Protein AF-A0A924W7W8-F1 (afdb_monomer_lite)

Foldseek 3Di:
DVQLVCCQQVVDDDPPDPDNHHDPDDPPDPDHCNHPPADVVGPCPVVPDDDDDPVPD

Sequence (57 aa):
WMEREIFDMLGIRFRNHPDLRRILTWEDFPGHPLRKDYPLRGRGEREMYGIIDRTSA

Structure (mmCIF, N/CA/C/O backbone):
data_AF-A0A924W7W8-F1
#
_entry.id   AF-A0A924W7W8-F1
#
loop_
_atom_site.group_PDB
_atom_site.id
_atom_site.type_symbol
_atom_site.label_atom_id
_atom_site.label_alt_id
_atom_site.label_comp_id
_atom_site.label_asym_id
_atom_site.label_entity_id
_atom_site.label_seq_id
_atom_site.pdbx_PDB_ins_code
_atom_site.Cartn_x
_atom_site.Cartn_y
_atom_site.Cartn_z
_atom_site.occupancy
_atom_site.B_iso_or_equiv
_atom_site.auth_seq_id
_atom_site.auth_comp_id
_atom_site.auth_asym_id
_atom_site.auth_atom_id
_atom_site.pdbx_PDB_model_num
ATOM 1 N N . TRP A 1 1 ? -3.422 2.472 11.570 1.00 78.19 1 TRP A N 1
ATOM 2 C CA . TRP A 1 1 ? -2.283 2.896 10.717 1.00 78.19 1 TRP A CA 1
ATOM 3 C C . TRP A 1 1 ? -1.474 1.697 10.237 1.00 78.19 1 TRP A C 1
ATOM 5 O O . TRP A 1 1 ? -1.375 1.524 9.033 1.00 78.19 1 TRP A O 1
ATOM 15 N N . MET A 1 2 ? -1.016 0.815 11.137 1.00 85.62 2 MET A N 1
ATOM 16 C CA . MET A 1 2 ? -0.361 -0.456 10.769 1.00 85.62 2 MET A CA 1
ATOM 17 C C . MET A 1 2 ? -1.207 -1.330 9.828 1.00 85.62 2 MET A C 1
ATOM 19 O O . MET A 1 2 ? -0.694 -1.874 8.862 1.00 85.62 2 MET A O 1
ATOM 23 N N . GLU A 1 3 ? -2.524 -1.395 10.037 1.00 86.94 3 GLU A N 1
ATOM 24 C CA . GLU A 1 3 ? -3.438 -2.128 9.143 1.00 86.94 3 GLU A CA 1
ATOM 25 C C . GLU A 1 3 ? -3.390 -1.620 7.691 1.00 86.94 3 GLU A C 1
ATOM 27 O O . GLU A 1 3 ? -3.537 -2.399 6.753 1.00 86.94 3 GLU A O 1
ATOM 32 N N . ARG A 1 4 ? -3.133 -0.320 7.491 1.00 90.25 4 ARG A N 1
ATOM 33 C CA . ARG A 1 4 ? -2.992 0.281 6.157 1.00 90.25 4 ARG A CA 1
ATOM 34 C C . ARG A 1 4 ? -1.637 -0.037 5.532 1.00 90.25 4 ARG A C 1
ATOM 36 O O . ARG A 1 4 ? -1.580 -0.291 4.337 1.00 90.25 4 ARG A O 1
ATOM 43 N N . GLU A 1 5 ? -0.571 -0.074 6.331 1.00 90.00 5 GLU A N 1
ATOM 44 C CA . GLU A 1 5 ? 0.760 -0.498 5.876 1.00 90.00 5 GLU A CA 1
ATOM 45 C C . GLU A 1 5 ? 0.751 -1.959 5.414 1.00 90.00 5 GLU A C 1
ATOM 47 O O . GLU A 1 5 ? 1.219 -2.276 4.323 1.00 90.00 5 GLU A O 1
ATOM 52 N N . ILE A 1 6 ? 0.143 -2.843 6.207 1.00 90.62 6 ILE A N 1
ATOM 53 C CA . ILE A 1 6 ? 0.017 -4.264 5.875 1.00 90.62 6 ILE A CA 1
ATOM 54 C C . ILE A 1 6 ? -0.865 -4.444 4.628 1.00 90.62 6 ILE A C 1
ATOM 56 O O . ILE A 1 6 ? -0.548 -5.263 3.763 1.00 90.62 6 ILE A O 1
ATOM 60 N N . PHE A 1 7 ? -1.946 -3.672 4.492 1.00 90.81 7 PHE A N 1
ATOM 61 C CA . PHE A 1 7 ? -2.758 -3.680 3.275 1.00 90.81 7 PHE A CA 1
ATOM 62 C C . PHE A 1 7 ? -1.946 -3.276 2.036 1.00 90.81 7 PHE A C 1
ATOM 64 O O . PHE A 1 7 ? -2.029 -3.938 1.006 1.00 90.81 7 PHE A O 1
ATOM 71 N N . ASP A 1 8 ? -1.126 -2.235 2.143 1.00 90.44 8 ASP A N 1
ATOM 72 C CA . ASP A 1 8 ? -0.329 -1.709 1.036 1.00 90.44 8 ASP A CA 1
ATOM 73 C C . ASP A 1 8 ? 0.836 -2.634 0.644 1.00 90.44 8 ASP A C 1
ATOM 75 O O . ASP A 1 8 ? 1.071 -2.902 -0.534 1.00 90.44 8 ASP A O 1
ATOM 79 N N . MET A 1 9 ? 1.536 -3.197 1.630 1.00 90.06 9 MET A N 1
ATOM 80 C CA . MET A 1 9 ? 2.759 -3.970 1.398 1.00 90.06 9 MET A CA 1
ATOM 81 C C . MET A 1 9 ? 2.540 -5.472 1.218 1.00 90.06 9 MET A C 1
ATOM 83 O O . MET A 1 9 ? 3.333 -6.117 0.529 1.00 90.06 9 MET A O 1
ATOM 87 N N . LEU A 1 10 ? 1.490 -6.034 1.827 1.00 89.38 10 LEU A N 1
ATOM 88 C CA . LEU A 1 10 ? 1.190 -7.473 1.821 1.00 89.38 10 LEU A CA 1
ATOM 89 C C . LEU A 1 10 ? -0.163 -7.810 1.176 1.00 89.38 10 LEU A C 1
ATOM 91 O O . LEU A 1 10 ? -0.401 -8.974 0.854 1.00 89.38 10 LEU A O 1
ATOM 95 N N . GLY A 1 11 ? -1.049 -6.830 0.972 1.00 89.00 11 GLY A N 1
ATOM 96 C CA . GLY A 1 11 ? -2.366 -7.046 0.361 1.00 89.00 11 GLY A CA 1
ATOM 97 C C . GLY A 1 11 ? -3.417 -7.644 1.293 1.00 89.00 11 GLY A C 1
ATOM 98 O O . GLY A 1 11 ? -4.460 -8.112 0.834 1.00 89.00 11 GLY A O 1
ATOM 99 N N . ILE A 1 12 ? -3.171 -7.653 2.606 1.00 89.62 12 ILE A N 1
ATOM 100 C CA . ILE A 1 12 ? -4.113 -8.212 3.583 1.00 89.62 12 ILE A CA 1
ATOM 101 C C . ILE A 1 12 ? -5.232 -7.201 3.842 1.00 89.62 12 ILE A C 1
ATOM 103 O O . ILE A 1 12 ? -4.985 -6.064 4.242 1.00 89.62 12 ILE A O 1
ATOM 107 N N . ARG A 1 13 ? -6.483 -7.623 3.631 1.00 89.62 13 ARG A N 1
ATOM 108 C CA . ARG A 1 13 ? -7.672 -6.794 3.866 1.00 89.62 13 ARG A CA 1
ATOM 109 C C . ARG A 1 13 ? -8.217 -7.017 5.271 1.00 89.62 13 ARG A C 1
ATOM 111 O O . ARG A 1 13 ? -8.589 -8.133 5.628 1.00 89.62 13 ARG A O 1
ATOM 118 N N . PHE A 1 14 ? -8.333 -5.936 6.032 1.00 88.75 14 PHE A N 1
ATOM 119 C CA . PHE A 1 14 ? -8.936 -5.946 7.362 1.00 88.75 14 PHE A CA 1
ATOM 120 C C . PHE A 1 14 ? -10.437 -5.653 7.259 1.00 88.75 14 PHE A C 1
ATOM 122 O O . PHE A 1 14 ? -10.852 -4.695 6.604 1.00 88.75 14 PHE A O 1
ATOM 129 N N . ARG A 1 15 ? -11.270 -6.495 7.882 1.00 88.88 15 ARG A N 1
ATOM 130 C CA . ARG A 1 15 ? -12.718 -6.246 7.997 1.00 88.88 15 ARG A CA 1
ATOM 131 C C . ARG A 1 15 ? -12.959 -5.160 9.051 1.00 88.88 15 ARG A C 1
ATOM 133 O O . ARG A 1 15 ? -12.269 -5.150 10.062 1.00 88.88 15 ARG A O 1
ATOM 140 N N . ASN A 1 16 ? -13.943 -4.288 8.822 1.00 87.50 16 ASN A N 1
ATOM 141 C CA . ASN A 1 16 ? -14.310 -3.145 9.679 1.00 87.50 16 ASN A CA 1
ATOM 142 C C . ASN A 1 16 ? -13.286 -1.994 9.777 1.00 87.50 16 ASN A C 1
ATOM 144 O O . ASN A 1 16 ? -13.432 -1.138 10.647 1.00 87.50 16 ASN A O 1
ATOM 148 N N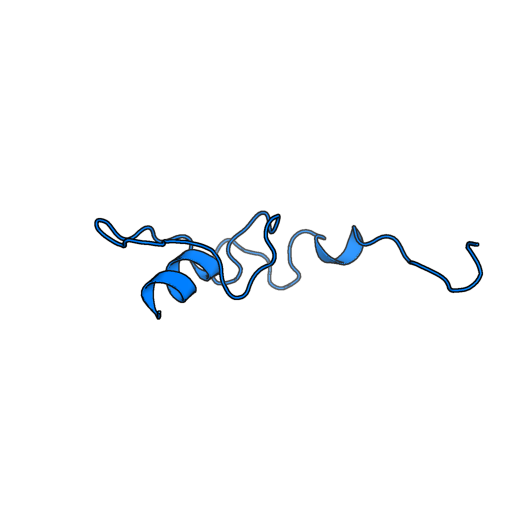 . HIS A 1 17 ? -12.290 -1.910 8.890 1.00 83.44 17 HIS A N 1
ATOM 149 C CA . HIS A 1 17 ? -11.424 -0.728 8.839 1.00 83.44 17 HIS A CA 1
ATOM 150 C C . HIS A 1 17 ? -12.114 0.418 8.064 1.00 83.44 17 HIS A C 1
ATOM 152 O O . HIS A 1 17 ? -12.544 0.184 6.932 1.00 83.44 17 HIS A O 1
ATOM 158 N N . PRO A 1 18 ? -12.227 1.640 8.625 1.00 88.06 18 PRO A N 1
ATOM 159 C CA . PRO A 1 18 ? -13.018 2.721 8.027 1.00 88.06 18 PRO A CA 1
ATOM 160 C C . PRO A 1 18 ? -12.391 3.353 6.772 1.00 88.06 18 PRO A C 1
ATOM 162 O O . PRO A 1 18 ? -13.128 3.826 5.915 1.00 88.06 18 PRO A O 1
ATOM 165 N N . ASP A 1 19 ? -11.059 3.351 6.634 1.00 86.00 19 ASP A N 1
ATOM 16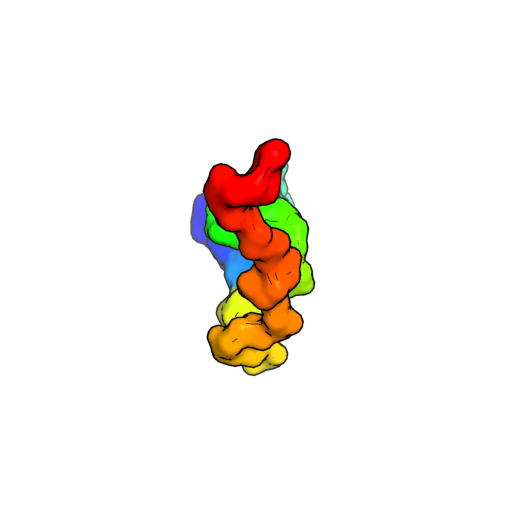6 C CA . ASP A 1 19 ? -10.354 3.892 5.455 1.00 86.00 19 ASP A CA 1
ATOM 167 C C . ASP A 1 19 ? -9.130 3.030 5.107 1.00 86.00 19 ASP A C 1
ATOM 169 O O . ASP A 1 19 ? -7.988 3.307 5.493 1.00 86.00 19 ASP A O 1
ATOM 173 N N . LEU A 1 20 ? -9.388 1.916 4.418 1.00 85.31 20 LEU A N 1
ATOM 174 C CA . LEU A 1 20 ? -8.350 0.981 3.994 1.00 85.31 20 LEU A CA 1
ATOM 175 C C . LEU A 1 20 ? -7.789 1.396 2.628 1.00 85.31 20 LEU A C 1
ATOM 177 O O . LEU A 1 20 ? -8.092 0.791 1.601 1.00 85.31 20 LEU A O 1
ATOM 181 N N . ARG A 1 21 ? -6.967 2.446 2.626 1.00 85.75 21 ARG A N 1
ATOM 182 C CA . ARG A 1 21 ? -6.244 2.916 1.436 1.00 85.75 21 ARG A CA 1
ATOM 183 C C . ARG A 1 21 ? -4.733 2.803 1.589 1.00 85.75 21 ARG A C 1
ATOM 185 O O . ARG A 1 21 ? -4.211 2.836 2.711 1.00 85.75 21 ARG A O 1
ATOM 192 N N . ARG A 1 22 ? -4.059 2.730 0.441 1.00 86.56 22 ARG A N 1
ATOM 193 C CA . ARG A 1 22 ? -2.595 2.706 0.303 1.00 86.56 22 ARG A CA 1
ATOM 194 C C . ARG A 1 22 ? -1.959 3.955 0.920 1.00 86.56 22 ARG A C 1
ATOM 196 O O . ARG A 1 22 ? -2.608 5.000 1.012 1.00 86.56 22 ARG A O 1
ATOM 203 N N . ILE A 1 23 ? -0.726 3.821 1.414 1.00 87.62 23 ILE A N 1
ATOM 204 C CA . ILE A 1 23 ? -0.008 4.914 2.097 1.00 87.62 23 ILE A CA 1
ATOM 205 C C . ILE A 1 23 ? 1.451 5.077 1.680 1.00 87.62 23 ILE A C 1
ATOM 207 O O . ILE A 1 23 ? 1.944 6.198 1.729 1.00 87.62 23 ILE A O 1
ATOM 211 N N . LEU A 1 24 ? 2.148 3.996 1.326 1.00 87.56 24 LEU A N 1
ATOM 212 C CA . LEU A 1 24 ? 3.569 4.021 0.984 1.00 87.56 24 LEU A CA 1
ATOM 213 C C . LEU A 1 24 ? 3.772 3.867 -0.525 1.00 87.56 24 LEU A C 1
ATOM 215 O O . LEU A 1 24 ? 4.664 4.499 -1.086 1.00 87.56 24 LEU A O 1
ATOM 219 N N . THR A 1 25 ? 2.963 3.036 -1.184 1.00 87.06 25 THR A N 1
ATOM 220 C CA . THR A 1 25 ? 2.961 2.925 -2.646 1.00 87.06 25 THR A CA 1
ATOM 221 C C . THR A 1 25 ? 2.116 4.022 -3.294 1.00 87.06 25 THR A C 1
ATOM 223 O O . THR A 1 25 ? 1.227 4.602 -2.666 1.00 87.06 25 THR A O 1
ATOM 226 N N . TRP A 1 26 ? 2.414 4.327 -4.561 1.00 84.50 26 TRP A N 1
ATOM 227 C CA . TRP A 1 26 ? 1.605 5.248 -5.362 1.00 84.50 26 TRP A CA 1
ATOM 228 C C . TRP A 1 26 ? 0.267 4.605 -5.758 1.00 84.50 26 TRP A C 1
ATOM 230 O O . TRP A 1 26 ? 0.098 3.387 -5.669 1.00 84.50 26 TRP A O 1
ATOM 240 N N . GLU A 1 27 ? -0.685 5.427 -6.203 1.00 81.44 27 GLU A N 1
ATOM 241 C CA . GLU A 1 27 ? -2.080 5.015 -6.430 1.00 81.44 27 GLU A CA 1
ATOM 242 C C . GLU A 1 27 ? -2.210 3.836 -7.413 1.00 81.44 27 GLU A C 1
ATOM 244 O O . GLU A 1 27 ? -2.912 2.869 -7.118 1.00 81.44 27 GLU A O 1
ATOM 249 N N . ASP A 1 28 ? -1.447 3.858 -8.509 1.00 81.44 28 ASP A N 1
ATOM 250 C CA . ASP A 1 28 ? -1.446 2.833 -9.564 1.00 81.44 28 ASP A CA 1
ATOM 251 C C . ASP A 1 28 ? -0.404 1.713 -9.385 1.00 81.44 28 ASP A C 1
ATOM 253 O O . ASP A 1 28 ? -0.029 1.046 -10.352 1.00 81.44 28 ASP A O 1
ATOM 257 N N . PHE A 1 29 ? 0.135 1.496 -8.181 1.00 84.31 29 PHE A N 1
ATOM 258 C CA . PHE A 1 29 ? 1.147 0.451 -8.001 1.00 84.31 29 PHE A CA 1
ATOM 259 C C . PHE A 1 29 ? 0.514 -0.952 -8.158 1.00 84.31 29 PHE A C 1
ATOM 261 O O . PHE A 1 29 ? -0.353 -1.331 -7.361 1.00 84.31 29 PHE A O 1
ATOM 268 N N . PRO A 1 30 ? 0.943 -1.778 -9.130 1.00 81.62 30 PRO A N 1
ATOM 269 C CA . PRO A 1 30 ? 0.207 -2.978 -9.542 1.00 81.62 30 PRO A CA 1
ATOM 270 C C . PRO A 1 30 ? 0.334 -4.170 -8.578 1.00 81.62 30 PRO A C 1
ATOM 272 O O . PRO A 1 30 ? -0.292 -5.207 -8.805 1.00 81.62 30 PRO A O 1
ATOM 275 N N . GLY A 1 31 ? 1.144 -4.068 -7.518 1.00 86.19 31 GLY A N 1
ATOM 276 C CA . GLY A 1 31 ? 1.467 -5.199 -6.645 1.00 86.19 31 GLY A CA 1
ATOM 277 C C . GLY A 1 31 ? 1.541 -4.893 -5.150 1.00 86.19 31 GLY A C 1
ATOM 278 O O . GLY A 1 31 ? 1.066 -3.869 -4.673 1.00 86.19 31 GLY A O 1
ATOM 279 N N . HIS A 1 32 ? 2.166 -5.823 -4.422 1.00 90.00 32 HIS A N 1
ATOM 280 C CA . HIS A 1 32 ? 2.443 -5.758 -2.985 1.00 90.00 32 HIS A CA 1
ATOM 281 C C . HIS A 1 32 ? 3.907 -6.175 -2.759 1.00 90.00 32 HIS A C 1
ATOM 283 O O . HIS A 1 32 ? 4.210 -7.367 -2.883 1.00 90.00 32 HIS A O 1
ATOM 289 N N . PRO A 1 33 ? 4.830 -5.228 -2.491 1.00 88.31 33 PRO A N 1
ATOM 290 C CA . PRO A 1 33 ? 6.273 -5.479 -2.557 1.00 88.31 33 PRO A CA 1
ATOM 291 C C . PRO A 1 33 ? 6.802 -6.535 -1.583 1.00 88.31 33 PRO A C 1
ATOM 293 O O . PRO A 1 33 ? 7.780 -7.207 -1.894 1.00 88.31 33 PRO A O 1
ATOM 296 N N . LEU A 1 34 ? 6.178 -6.693 -0.411 1.00 87.75 34 LEU 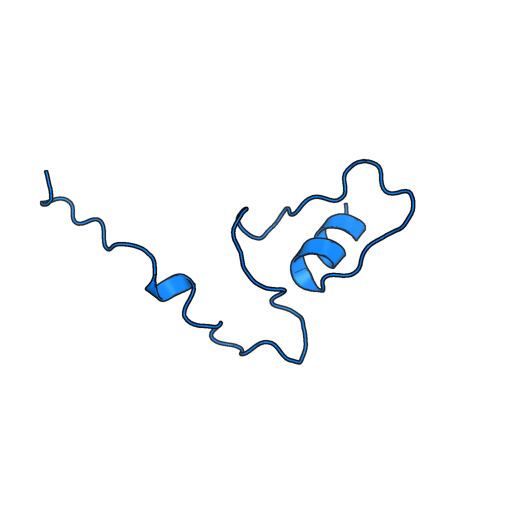A N 1
ATOM 297 C CA . LEU A 1 34 ? 6.643 -7.625 0.625 1.00 87.75 34 LEU A CA 1
ATOM 298 C C . LEU A 1 34 ? 6.071 -9.040 0.467 1.00 87.75 34 LEU A C 1
ATOM 300 O O . LEU A 1 34 ? 6.308 -9.909 1.308 1.00 87.75 34 LEU A O 1
ATOM 304 N N . ARG A 1 35 ? 5.313 -9.305 -0.603 1.00 88.56 35 ARG A N 1
ATOM 305 C CA . ARG A 1 35 ? 4.817 -10.649 -0.892 1.00 88.56 35 ARG A CA 1
ATOM 306 C C . ARG A 1 35 ? 5.965 -11.534 -1.385 1.00 88.56 35 ARG A C 1
ATOM 308 O O . ARG A 1 35 ? 6.741 -11.133 -2.241 1.00 88.56 35 ARG A O 1
ATOM 315 N N . LYS A 1 36 ? 6.035 -12.778 -0.903 1.00 85.94 36 LYS A N 1
ATOM 316 C CA . LYS A 1 36 ? 7.107 -13.732 -1.258 1.00 85.94 36 LYS A CA 1
ATOM 317 C C . LYS A 1 36 ? 7.189 -14.051 -2.759 1.00 85.94 36 LYS A C 1
ATOM 319 O O . LYS A 1 36 ? 8.260 -14.370 -3.258 1.00 85.94 36 LYS A O 1
ATOM 324 N N . ASP A 1 37 ? 6.067 -13.935 -3.464 1.00 87.56 37 ASP A N 1
ATOM 325 C CA . ASP A 1 37 ? 5.972 -14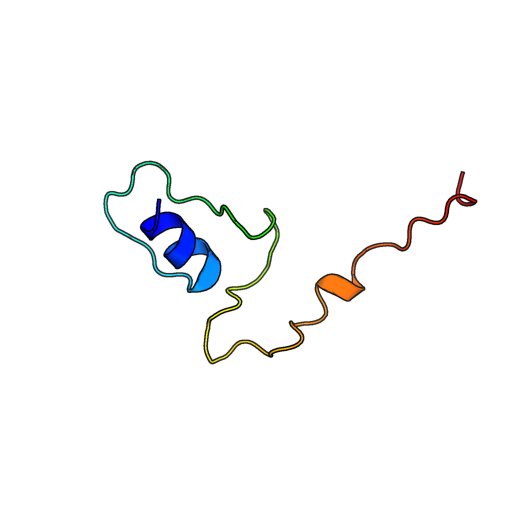.125 -4.917 1.00 87.56 37 ASP A CA 1
ATOM 326 C C . ASP A 1 37 ? 6.464 -12.899 -5.718 1.00 87.56 37 ASP A C 1
ATOM 328 O O . ASP A 1 37 ? 6.459 -12.913 -6.951 1.00 87.56 37 ASP A O 1
ATOM 332 N N . TYR A 1 38 ? 6.817 -11.801 -5.040 1.00 85.56 38 TYR A N 1
ATOM 333 C CA . TYR A 1 38 ? 7.208 -10.550 -5.673 1.00 85.56 38 TYR A CA 1
ATOM 334 C C . TYR A 1 38 ? 8.715 -10.517 -5.973 1.00 85.56 38 TYR A C 1
ATOM 336 O O . TYR A 1 38 ? 9.523 -10.776 -5.079 1.00 85.56 38 TYR A O 1
ATOM 344 N N . PRO A 1 39 ? 9.133 -10.193 -7.211 1.00 86.56 39 PRO A N 1
ATOM 345 C CA . PRO A 1 39 ? 10.549 -10.097 -7.546 1.00 86.56 39 PRO A CA 1
ATOM 346 C C . PRO A 1 39 ? 11.206 -8.905 -6.837 1.00 86.56 39 PRO A C 1
ATOM 348 O O . PRO A 1 39 ? 10.652 -7.808 -6.809 1.00 86.56 39 PRO A O 1
ATOM 351 N N . LEU A 1 40 ? 12.434 -9.091 -6.338 1.00 80.12 40 LEU A N 1
ATOM 352 C CA . LEU A 1 40 ? 13.176 -8.062 -5.588 1.00 80.12 40 LEU A CA 1
ATOM 353 C C . LEU A 1 40 ? 13.386 -6.762 -6.387 1.00 80.12 40 LEU A C 1
ATOM 355 O O . LEU A 1 40 ? 13.394 -5.674 -5.821 1.00 80.12 40 LEU A O 1
ATOM 359 N N . ARG A 1 41 ? 13.553 -6.873 -7.711 1.00 79.00 41 ARG A N 1
ATOM 360 C CA . ARG A 1 41 ? 13.717 -5.724 -8.618 1.00 79.00 41 ARG A CA 1
ATOM 361 C C . ARG A 1 41 ? 12.394 -5.085 -9.067 1.00 79.00 41 ARG A C 1
ATOM 363 O O . ARG A 1 41 ? 12.432 -4.073 -9.758 1.00 79.00 41 ARG A O 1
ATOM 370 N N . GLY A 1 42 ? 11.246 -5.633 -8.673 1.00 80.00 42 GLY A N 1
ATOM 371 C CA . GLY A 1 42 ? 9.947 -5.255 -9.232 1.00 80.00 42 GLY A CA 1
ATOM 372 C C . GLY A 1 42 ? 9.716 -5.836 -10.627 1.00 80.00 42 GLY A C 1
ATOM 373 O O . GLY A 1 42 ? 10.528 -6.605 -11.143 1.00 80.00 42 GLY A O 1
ATOM 374 N N . ARG A 1 43 ? 8.573 -5.506 -11.228 1.00 79.62 43 ARG A N 1
ATOM 375 C CA . ARG A 1 43 ? 8.143 -6.017 -12.543 1.00 79.62 43 ARG A CA 1
ATOM 376 C C . ARG A 1 43 ? 8.400 -5.019 -13.680 1.00 79.62 43 ARG A C 1
ATOM 378 O O . ARG A 1 43 ? 7.657 -5.002 -14.652 1.00 79.62 43 ARG A O 1
ATOM 385 N N . GLY A 1 44 ? 9.420 -4.170 -13.539 1.00 76.19 44 GLY A N 1
ATOM 386 C CA . GLY A 1 44 ? 9.709 -3.094 -14.499 1.00 76.19 44 GLY A CA 1
ATOM 387 C C . GLY A 1 44 ? 8.875 -1.826 -14.282 1.00 76.19 44 GLY A C 1
ATOM 388 O O . GLY A 1 44 ? 8.877 -0.928 -15.114 1.00 76.19 44 GLY A O 1
ATOM 389 N N . GLU A 1 45 ? 8.185 -1.694 -13.144 1.00 76.06 45 GLU A N 1
ATOM 390 C CA . GLU A 1 45 ? 7.320 -0.533 -12.863 1.00 76.06 45 GLU A CA 1
ATOM 391 C C . GLU A 1 45 ? 8.092 0.790 -12.819 1.00 76.06 45 GLU A C 1
ATOM 393 O O . GLU A 1 45 ? 7.551 1.839 -13.143 1.00 76.06 45 GLU A O 1
ATOM 398 N N . ARG A 1 46 ? 9.378 0.735 -12.447 1.00 71.62 46 ARG A N 1
ATOM 399 C CA . ARG A 1 46 ? 10.279 1.896 -12.446 1.00 71.62 46 ARG A CA 1
ATOM 400 C C . ARG A 1 46 ? 10.837 2.246 -13.824 1.00 71.62 46 ARG A C 1
ATOM 402 O O . ARG A 1 46 ? 11.390 3.325 -13.986 1.00 71.62 46 ARG A O 1
ATOM 409 N N . GLU A 1 47 ? 10.715 1.347 -14.792 1.00 74.25 47 GLU A N 1
ATOM 410 C CA . GLU A 1 47 ? 11.224 1.534 -16.154 1.00 74.25 47 GLU A CA 1
ATOM 411 C C . GLU A 1 47 ? 10.164 2.171 -17.066 1.00 74.25 47 GLU A C 1
ATOM 413 O O 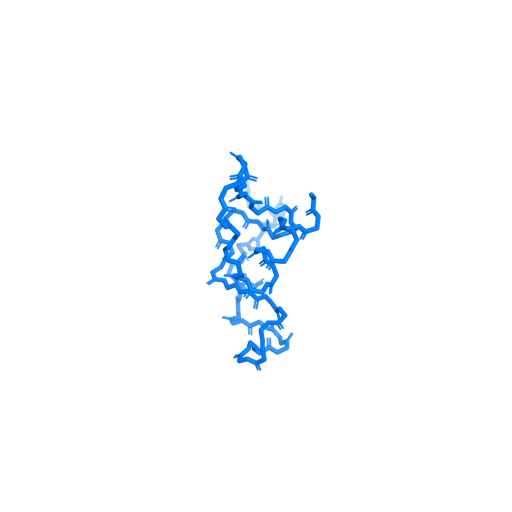. GLU A 1 47 ? 10.500 2.710 -18.113 1.00 74.25 47 GLU A O 1
ATOM 418 N N . MET A 1 48 ? 8.889 2.164 -16.649 1.00 65.75 48 MET A N 1
ATOM 419 C CA . MET A 1 48 ? 7.783 2.808 -17.367 1.00 65.75 48 MET A CA 1
ATOM 420 C C . MET A 1 48 ? 7.708 4.329 -17.191 1.00 65.75 48 MET A C 1
ATOM 422 O O . MET A 1 48 ? 6.902 4.975 -17.861 1.00 65.75 48 MET A O 1
ATOM 426 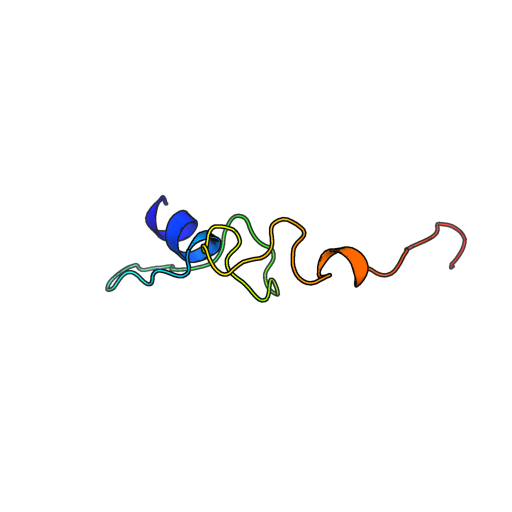N N . TYR A 1 49 ? 8.511 4.925 -16.309 1.00 72.56 49 TYR A N 1
ATOM 427 C CA . TYR A 1 49 ? 8.512 6.377 -16.171 1.00 72.56 49 TYR A CA 1
ATOM 428 C C . TYR A 1 49 ? 9.140 7.014 -17.409 1.00 72.56 49 TYR A C 1
ATOM 430 O O . TYR A 1 49 ? 10.301 6.759 -17.733 1.00 72.56 49 TYR A O 1
ATOM 438 N N . GLY A 1 50 ? 8.364 7.860 -18.092 1.00 76.50 50 GLY A N 1
ATOM 439 C CA . GLY A 1 50 ? 8.875 8.680 -19.181 1.00 76.50 50 GLY A CA 1
ATOM 440 C C . GLY A 1 50 ? 10.057 9.504 -18.684 1.00 76.50 50 GLY A C 1
ATOM 441 O O . GLY A 1 50 ? 9.958 10.198 -17.672 1.00 76.50 50 GLY A O 1
ATOM 442 N N . ILE A 1 51 ? 11.189 9.398 -19.375 1.00 80.06 51 ILE A N 1
ATOM 443 C CA . ILE A 1 51 ? 12.356 10.231 -19.103 1.00 80.06 51 ILE A CA 1
ATOM 444 C C . ILE A 1 51 ? 11.961 11.655 -19.494 1.00 80.06 51 ILE A C 1
ATOM 446 O O . ILE A 1 51 ? 11.848 11.962 -20.676 1.00 80.06 51 ILE A O 1
ATOM 450 N N . ILE A 1 52 ? 11.697 12.502 -18.500 1.00 79.75 52 ILE A N 1
ATOM 451 C CA . ILE A 1 52 ? 11.430 13.922 -18.726 1.00 79.75 52 ILE A CA 1
ATOM 452 C C . ILE A 1 52 ? 12.788 14.616 -18.781 1.00 79.75 52 ILE A C 1
ATOM 454 O O . ILE A 1 52 ? 13.405 14.884 -17.747 1.00 79.75 52 ILE A O 1
ATOM 458 N N . ASP A 1 53 ? 13.294 14.863 -19.983 1.00 83.75 53 ASP A N 1
ATOM 459 C CA . ASP A 1 53 ? 14.462 15.712 -20.168 1.00 83.75 53 ASP A CA 1
ATOM 460 C C . ASP A 1 53 ? 14.051 17.194 -20.184 1.00 83.75 53 ASP A C 1
ATOM 462 O O . ASP A 1 53 ? 12.937 17.563 -20.547 1.00 83.75 53 ASP A O 1
ATOM 466 N N . ARG A 1 54 ? 14.965 18.070 -19.753 1.00 81.12 54 ARG A N 1
ATOM 467 C CA . ARG A 1 54 ? 14.713 19.520 -19.659 1.00 81.12 54 ARG A CA 1
ATOM 468 C C . ARG A 1 54 ? 14.651 20.208 -21.031 1.00 81.12 54 ARG A C 1
ATOM 470 O O . ARG A 1 54 ? 14.461 21.420 -21.073 1.00 81.12 54 ARG A O 1
ATOM 477 N N . THR A 1 55 ? 14.892 19.471 -22.112 1.00 76.50 55 THR A N 1
ATOM 478 C CA . THR A 1 55 ? 15.006 19.971 -23.487 1.00 76.50 55 THR A CA 1
ATOM 479 C C . THR A 1 55 ? 13.752 19.657 -24.308 1.00 76.50 55 THR A C 1
ATOM 481 O O . THR A 1 55 ? 13.517 20.303 -25.323 1.00 76.50 55 THR A O 1
ATOM 484 N N . SER A 1 56 ? 12.916 18.736 -23.832 1.00 62.69 56 SER A N 1
ATOM 485 C CA . SER A 1 56 ? 11.577 18.432 -24.332 1.00 62.69 56 SER A CA 1
ATOM 486 C C . SER A 1 56 ? 10.568 19.515 -23.922 1.00 62.69 56 SER A C 1
ATOM 488 O O . SER A 1 56 ? 9.706 19.288 -23.072 1.00 62.69 56 SER A O 1
ATOM 490 N N . ALA A 1 57 ? 10.702 20.713 -24.497 1.00 59.97 57 ALA A N 1
ATOM 491 C CA . ALA A 1 57 ? 9.721 21.800 -24.457 1.00 59.97 57 ALA A CA 1
ATOM 492 C C . ALA A 1 57 ? 9.569 22.424 -25.849 1.00 59.97 57 ALA A C 1
ATOM 494 O O . ALA A 1 57 ? 10.611 22.628 -26.514 1.00 59.97 57 ALA A O 1
#

pLDDT: mean 83.3, std 6.93, range [59.97, 90.81]

Radius of gyration: 15.01 Å; chains: 1; bounding box: 29×36×35 Å

Secondary structure (DSSP, 8-state):
-HHHHHHHHH-PPPTT-S----SSS-TT--S-TTSTTS-TT-SSTTTSS----TT--